Protein AF-A0A528G818-F1 (afdb_monomer)

Sequence (114 aa):
EKIDDRDAEAIAEAATRPTMRFVELKTAEQLDIQSLHRVRSRLVGARTTLTNQLRAILLERGTTIAQGRRKLEQAVEALLADPDFMAGRIRRLLAEMREEWLDLDRRIEALDRE

Nearest PDB structures (foldseek):
  1g73-assembly2_B  TM=3.624E-01  e=7.398E+00  Homo sapiens

Secondary structure (DSSP, 8-state):
--SHHHHHHHHHHHTT-TT----PPPPHHHHHHHHHHHHHHHHHHHHHHHHHHHHHHHHHTT----SSHHHHHHHHHHHHH-TTTS-THHHHHHHHHHHHHHHHHHHHHHHT--

pLDDT: mean 82.91, std 18.02, range [39.41, 98.38]

Solvent-accessible surface area (backbone atoms only — not comparable to full-atom values): 6760 Å² total; per-residue (Å²): 135,84,65,64,69,63,56,51,49,56,54,56,59,48,74,72,46,98,76,60,73,77,74,76,76,76,50,71,67,58,51,50,55,52,48,54,53,52,53,42,52,52,45,55,49,51,46,52,54,51,57,49,51,53,50,49,60,35,41,80,68,76,45,83,72,65,88,56,70,68,55,44,50,55,48,53,54,53,48,72,69,33,72,81,81,40,65,70,72,58,41,53,51,52,49,53,54,47,52,52,44,53,50,44,52,54,54,44,55,54,63,73,70,110

Mean predicted aligned error: 11.07 Å

Structure (mmCIF, N/CA/C/O backbone):
data_AF-A0A528G818-F1
#
_entry.id   AF-A0A528G818-F1
#
loop_
_atom_site.group_PDB
_atom_site.id
_atom_site.type_symbol
_atom_site.label_atom_id
_atom_site.label_alt_id
_atom_site.label_comp_id
_atom_site.label_asym_id
_atom_site.label_entity_id
_atom_site.label_seq_id
_atom_site.pdbx_PDB_ins_code
_atom_site.Cartn_x
_atom_site.Cartn_y
_atom_site.Cartn_z
_atom_site.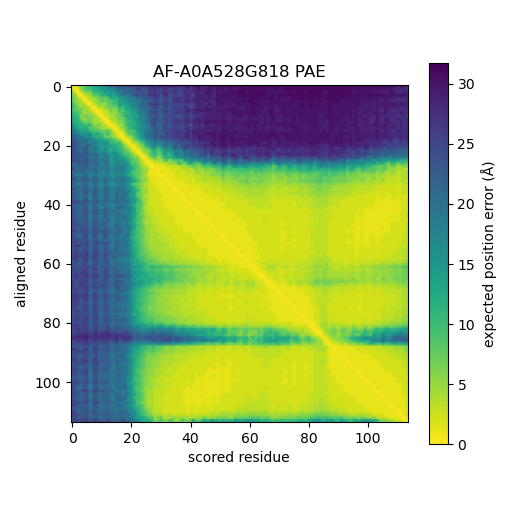occupancy
_atom_site.B_iso_or_equiv
_atom_site.auth_seq_id
_atom_site.auth_comp_id
_atom_site.auth_asym_id
_at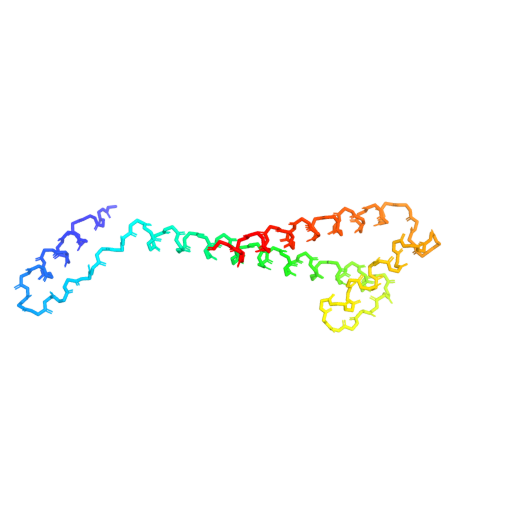om_site.auth_atom_id
_atom_site.pdbx_PDB_model_num
ATOM 1 N N . GLU A 1 1 ? 7.918 -11.765 41.353 1.00 39.41 1 GLU A N 1
ATOM 2 C CA . GLU A 1 1 ? 7.174 -11.471 42.590 1.00 39.41 1 GLU A CA 1
ATOM 3 C C . GLU A 1 1 ? 6.151 -10.382 42.320 1.00 39.41 1 GLU A C 1
ATOM 5 O O . GLU A 1 1 ? 6.508 -9.347 41.776 1.00 39.41 1 GLU A O 1
ATOM 10 N N . LYS A 1 2 ? 4.893 -10.731 42.611 1.00 42.94 2 LYS A N 1
ATOM 11 C CA . LYS A 1 2 ? 3.692 -9.923 42.866 1.00 42.94 2 LYS A CA 1
ATOM 12 C C . LYS A 1 2 ? 3.640 -8.470 42.363 1.00 42.94 2 LYS A C 1
ATOM 14 O O . LYS A 1 2 ? 4.194 -7.569 42.984 1.00 42.94 2 LYS A O 1
ATOM 19 N N . ILE A 1 3 ? 2.819 -8.257 41.331 1.00 43.28 3 ILE A N 1
ATOM 20 C CA . ILE A 1 3 ? 2.162 -6.966 41.040 1.00 43.28 3 ILE A CA 1
ATOM 21 C C . ILE A 1 3 ? 0.673 -7.005 41.467 1.00 43.28 3 ILE A C 1
ATOM 23 O O . ILE A 1 3 ? 0.044 -5.965 41.603 1.00 43.28 3 ILE A O 1
ATOM 27 N N . ASP A 1 4 ? 0.135 -8.179 41.817 1.00 49.53 4 ASP A N 1
ATOM 28 C CA . ASP A 1 4 ? -1.297 -8.343 42.119 1.00 49.53 4 ASP A CA 1
ATOM 29 C C . ASP A 1 4 ? -1.755 -7.600 43.386 1.00 49.53 4 ASP A C 1
ATOM 31 O O . ASP A 1 4 ? -2.832 -7.008 43.398 1.00 49.53 4 ASP A O 1
ATOM 35 N N . ASP A 1 5 ? -0.930 -7.572 44.440 1.00 52.19 5 ASP A N 1
ATOM 36 C CA . ASP A 1 5 ? -1.312 -6.918 45.702 1.00 52.19 5 ASP A CA 1
ATOM 37 C C . ASP A 1 5 ? -1.356 -5.387 45.557 1.00 52.19 5 ASP A C 1
ATOM 39 O O . ASP A 1 5 ? -2.199 -4.732 46.163 1.00 52.19 5 ASP A O 1
ATOM 43 N N . ARG A 1 6 ? -0.483 -4.814 44.716 1.00 49.12 6 ARG A N 1
ATOM 44 C CA . ARG A 1 6 ? -0.388 -3.358 44.520 1.00 49.12 6 ARG A CA 1
ATOM 45 C C . ARG A 1 6 ? -1.500 -2.818 43.623 1.00 49.12 6 ARG A C 1
ATOM 47 O O . ARG A 1 6 ? -1.999 -1.723 43.873 1.00 49.12 6 ARG A O 1
ATOM 54 N N . ASP A 1 7 ? -1.913 -3.596 42.624 1.00 51.03 7 ASP A N 1
ATOM 55 C CA . ASP A 1 7 ? -3.047 -3.244 41.766 1.00 51.03 7 ASP A CA 1
ATOM 56 C C . ASP A 1 7 ? -4.384 -3.396 42.512 1.00 51.03 7 ASP A C 1
ATOM 58 O O . ASP A 1 7 ? -5.277 -2.561 42.355 1.00 51.03 7 ASP A O 1
ATOM 62 N N . ALA A 1 8 ? -4.510 -4.398 43.392 1.00 55.44 8 ALA A N 1
ATOM 63 C CA . ALA A 1 8 ? -5.691 -4.566 44.239 1.00 55.44 8 ALA A CA 1
ATOM 64 C C . ALA A 1 8 ? -5.869 -3.406 45.238 1.00 55.44 8 ALA A C 1
ATOM 66 O O . ALA A 1 8 ? -6.990 -2.940 45.453 1.00 55.44 8 ALA A O 1
ATOM 67 N N . GLU A 1 9 ? -4.773 -2.902 45.810 1.00 52.84 9 GLU A N 1
ATOM 68 C CA . GLU A 1 9 ? -4.797 -1.796 46.774 1.00 52.84 9 GLU A CA 1
ATOM 69 C C . GLU A 1 9 ? -5.180 -0.461 46.107 1.00 52.84 9 GLU A C 1
ATOM 71 O O . GLU A 1 9 ? -5.997 0.290 46.642 1.00 52.84 9 GLU A O 1
ATOM 76 N N . ALA A 1 10 ? -4.708 -0.212 44.878 1.00 55.88 10 ALA A N 1
ATOM 77 C CA . ALA A 1 10 ? -5.094 0.963 44.091 1.00 55.88 10 ALA A CA 1
ATOM 78 C C . ALA A 1 10 ? -6.586 0.959 43.696 1.00 55.88 10 ALA A C 1
ATOM 80 O O . ALA A 1 10 ? -7.231 2.012 43.674 1.00 55.88 10 ALA A O 1
ATOM 81 N N . ILE A 1 11 ? -7.156 -0.219 43.415 1.00 52.44 11 ILE A N 1
ATOM 82 C CA . ILE A 1 11 ? -8.586 -0.387 43.110 1.00 52.44 11 ILE A CA 1
ATOM 83 C C . ILE A 1 11 ? -9.442 -0.199 44.375 1.00 52.44 11 ILE A C 1
ATOM 85 O O . ILE A 1 11 ? -10.479 0.468 44.323 1.00 52.44 11 ILE A O 1
ATOM 89 N N . ALA A 1 12 ? -9.001 -0.735 45.518 1.00 56.41 12 ALA A N 1
ATOM 90 C CA . ALA A 1 12 ? -9.712 -0.621 46.792 1.00 56.41 12 ALA A CA 1
ATOM 91 C C . ALA A 1 12 ? -9.708 0.814 47.353 1.00 56.41 12 ALA A C 1
ATOM 93 O O . ALA A 1 12 ? -10.733 1.282 47.855 1.00 56.41 12 ALA A O 1
ATOM 94 N N . GLU A 1 13 ? -8.597 1.549 47.228 1.00 52.00 13 GLU A N 1
ATOM 95 C CA . GLU A 1 13 ? -8.517 2.939 47.692 1.00 52.00 13 GLU A CA 1
ATOM 96 C C . GLU A 1 13 ? -9.387 3.872 46.838 1.00 52.00 13 GLU A C 1
ATOM 98 O O . GLU A 1 13 ? -10.045 4.778 47.357 1.00 52.00 13 GLU A O 1
ATOM 103 N N . ALA A 1 14 ? -9.459 3.629 45.529 1.00 53.84 14 ALA A N 1
ATOM 104 C CA . ALA A 1 14 ? -10.260 4.458 44.647 1.00 53.84 14 ALA A CA 1
ATOM 105 C C . ALA A 1 14 ? -11.769 4.341 44.957 1.00 53.84 14 ALA A C 1
ATOM 107 O O . ALA A 1 14 ? -12.454 5.365 45.002 1.00 53.84 14 ALA A O 1
ATOM 108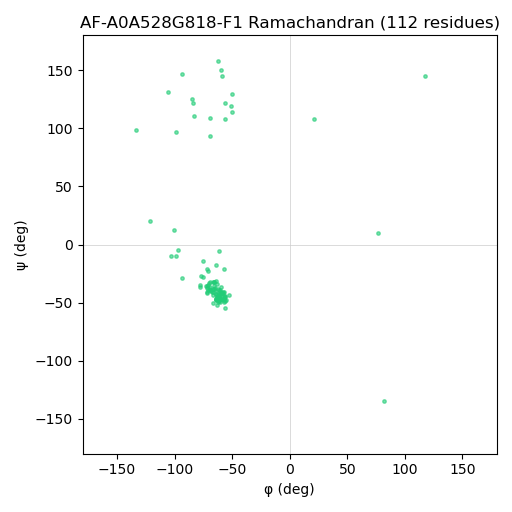 N N . ALA A 1 15 ? -12.262 3.139 45.292 1.00 53.25 15 ALA A N 1
ATOM 109 C CA . ALA A 1 15 ? -13.673 2.869 45.605 1.00 53.25 15 ALA A CA 1
ATOM 110 C C . ALA A 1 15 ? -14.212 3.595 46.858 1.00 53.25 15 ALA A C 1
ATOM 112 O O . ALA A 1 15 ? -15.424 3.715 47.026 1.00 53.25 15 ALA A O 1
ATOM 113 N N . THR A 1 16 ? -13.334 4.089 47.739 1.00 51.06 16 THR A N 1
ATOM 114 C CA . THR A 1 16 ? -13.724 4.758 48.997 1.00 51.06 16 THR A CA 1
ATOM 115 C C . THR A 1 16 ? -13.741 6.286 48.909 1.00 51.06 16 THR A C 1
ATOM 117 O O . THR A 1 16 ? -14.164 6.954 49.855 1.00 51.06 16 THR A O 1
ATOM 120 N N . ARG A 1 17 ? -13.329 6.877 47.776 1.00 54.00 17 ARG A N 1
ATOM 121 C CA . ARG A 1 17 ? -13.326 8.337 47.606 1.00 54.00 17 ARG A CA 1
ATOM 122 C C . ARG A 1 17 ? -14.705 8.838 47.137 1.00 54.00 17 ARG A C 1
ATOM 124 O O . ARG A 1 17 ? -15.156 8.423 46.071 1.00 54.00 17 ARG A O 1
ATOM 131 N N . PRO A 1 18 ? -15.347 9.803 47.836 1.00 52.53 18 PRO A N 1
ATOM 132 C CA . PRO A 1 18 ? -16.685 10.327 47.497 1.00 52.53 18 PRO A CA 1
ATOM 133 C C . PRO A 1 18 ? -16.805 11.003 46.119 1.00 52.53 18 PRO A C 1
ATOM 135 O O . PRO A 1 18 ? -17.888 11.413 45.714 1.00 52.53 18 PRO A O 1
ATOM 138 N N . THR A 1 19 ? -15.691 11.160 45.406 1.00 56.19 19 THR A N 1
ATOM 139 C CA . THR A 1 19 ? -15.583 11.797 44.090 1.00 56.19 19 THR A CA 1
ATOM 140 C C . THR A 1 19 ? -15.008 10.858 43.026 1.00 56.19 19 THR A C 1
ATOM 142 O O . THR A 1 19 ? -14.519 11.326 41.995 1.00 56.19 19 THR A O 1
ATOM 145 N N . MET A 1 20 ? -15.060 9.536 43.236 1.00 43.56 20 MET A N 1
ATOM 146 C CA . MET A 1 20 ? -14.698 8.574 42.199 1.00 43.56 20 MET A CA 1
ATOM 147 C C . MET A 1 20 ? -15.760 8.623 41.093 1.00 43.56 20 MET A C 1
ATOM 149 O O . MET A 1 20 ? -16.810 7.990 41.174 1.00 43.56 20 MET A O 1
ATOM 153 N N . ARG A 1 21 ? -15.515 9.432 40.055 1.00 46.56 21 ARG A N 1
ATOM 154 C CA . ARG A 1 21 ? -16.261 9.332 38.797 1.00 46.56 21 ARG A CA 1
ATOM 155 C C . ARG A 1 21 ? -16.099 7.896 38.314 1.00 46.56 21 ARG A C 1
ATOM 157 O O . ARG A 1 21 ? -15.006 7.523 37.895 1.00 46.56 21 ARG A O 1
ATOM 164 N N . PHE A 1 22 ? -17.167 7.108 38.409 1.00 46.81 22 PHE A N 1
ATOM 165 C CA . PHE A 1 22 ? -17.257 5.814 37.752 1.00 46.81 22 PHE A CA 1
ATOM 166 C C . PHE A 1 22 ? -16.867 6.023 36.288 1.00 46.81 22 PHE A C 1
ATOM 168 O O . PHE A 1 22 ? -17.534 6.757 35.559 1.00 46.81 22 PHE A O 1
ATOM 175 N N . VAL A 1 23 ? -15.741 5.443 35.876 1.00 52.53 23 VAL A N 1
ATOM 176 C CA . VAL A 1 23 ? -15.429 5.319 34.457 1.00 52.53 23 VAL A CA 1
ATOM 177 C C . VAL A 1 23 ? -16.443 4.313 33.943 1.00 52.53 23 VAL A C 1
ATOM 179 O O . VAL A 1 23 ? -16.391 3.148 34.335 1.00 52.53 23 VAL A O 1
ATOM 182 N N . GLU A 1 24 ? -17.412 4.773 33.151 1.00 57.69 24 GLU A N 1
ATOM 183 C CA . GLU A 1 24 ? -18.363 3.878 32.499 1.00 57.69 24 GLU A CA 1
ATOM 184 C C . GLU A 1 24 ? -17.568 2.786 31.778 1.00 57.69 24 GLU A C 1
ATOM 186 O O . GLU A 1 24 ? -16.711 3.066 30.930 1.00 57.69 24 GLU A O 1
ATOM 191 N N . LEU A 1 25 ? -17.791 1.534 32.186 1.00 64.69 25 LEU A N 1
ATOM 192 C CA . LEU A 1 25 ? -17.231 0.378 31.505 1.00 64.69 25 LEU A CA 1
ATOM 193 C C . LEU A 1 25 ? -17.687 0.468 30.053 1.00 64.69 25 LEU A C 1
ATOM 195 O O . LEU A 1 25 ? -18.888 0.542 29.790 1.00 64.69 25 LEU A O 1
ATOM 199 N N . LYS A 1 26 ? -16.725 0.507 29.125 1.00 66.06 26 LYS A N 1
ATOM 200 C CA . LYS A 1 26 ? -17.029 0.579 27.696 1.00 66.06 26 LYS A CA 1
ATOM 201 C C . LYS A 1 26 ? -18.038 -0.505 27.346 1.00 66.06 26 LYS A C 1
ATOM 203 O O . LYS A 1 26 ? -17.832 -1.670 27.692 1.00 66.06 26 LYS A O 1
ATOM 208 N N . THR A 1 27 ? -19.108 -0.120 26.663 1.00 81.00 27 THR A N 1
ATOM 209 C CA . THR A 1 27 ? -20.102 -1.079 26.180 1.00 81.00 27 THR A CA 1
ATOM 210 C C . THR A 1 27 ? -19.444 -2.049 25.193 1.00 81.00 27 THR A C 1
ATOM 212 O O . THR A 1 27 ? -18.404 -1.737 24.605 1.00 81.00 27 THR A O 1
ATOM 215 N N . ALA A 1 28 ? -20.036 -3.230 24.994 1.00 82.25 28 ALA A N 1
ATOM 216 C CA . ALA A 1 28 ? -19.546 -4.188 23.996 1.00 82.25 28 ALA A CA 1
ATOM 217 C C . ALA A 1 28 ? -19.400 -3.528 22.611 1.00 82.25 28 ALA A C 1
ATOM 219 O O . ALA A 1 28 ? -18.347 -3.615 21.991 1.00 82.25 28 ALA A O 1
ATOM 220 N N . GLU A 1 29 ? -20.389 -2.727 22.217 1.00 81.12 29 GLU A N 1
ATOM 221 C CA . GLU A 1 29 ? -20.382 -1.951 20.974 1.00 81.12 29 GLU A CA 1
ATOM 222 C C . GLU A 1 29 ? -19.202 -0.962 20.887 1.00 81.12 29 GLU A C 1
ATOM 224 O O . GLU A 1 29 ? -18.522 -0.871 19.865 1.00 81.12 29 GLU A O 1
ATOM 229 N N . GLN A 1 30 ? -18.871 -0.263 21.979 1.00 81.56 30 GLN A N 1
ATOM 230 C CA . GLN A 1 30 ? -17.702 0.626 22.021 1.00 81.56 30 GLN A CA 1
ATOM 231 C C . GLN A 1 30 ? -16.372 -0.140 21.917 1.00 81.56 30 GLN A C 1
ATOM 233 O O . GLN A 1 30 ? -15.392 0.383 21.373 1.00 81.56 30 GLN A O 1
ATOM 238 N N . LEU A 1 31 ? -16.304 -1.365 22.447 1.00 87.38 31 LEU A N 1
ATOM 239 C CA . LEU A 1 31 ? -15.137 -2.241 22.311 1.00 87.38 31 LEU A CA 1
ATOM 240 C C . LEU A 1 31 ? -15.002 -2.798 20.886 1.00 87.38 31 LEU A C 1
ATOM 242 O O . LEU A 1 31 ? -13.876 -2.906 20.384 1.00 87.38 31 LEU A O 1
ATOM 246 N N . ASP A 1 32 ? -16.121 -3.082 20.223 1.00 86.94 32 ASP A N 1
ATOM 247 C CA . ASP A 1 32 ? -16.169 -3.548 18.836 1.00 86.94 32 ASP A CA 1
ATOM 248 C C . ASP A 1 32 ? -15.682 -2.457 17.877 1.00 86.94 32 ASP A C 1
ATOM 250 O O . ASP A 1 32 ? -14.724 -2.678 17.130 1.00 86.94 32 ASP A O 1
ATOM 254 N N . ILE A 1 33 ? -16.214 -1.234 17.998 1.00 89.50 33 ILE A N 1
ATOM 255 C CA . ILE A 1 33 ? -15.762 -0.063 17.225 1.00 89.50 33 ILE A CA 1
ATOM 256 C C . ILE A 1 33 ? -14.258 0.173 17.422 1.00 89.50 33 ILE A C 1
ATOM 258 O O . ILE A 1 33 ? -13.502 0.376 16.465 1.00 89.50 33 ILE A O 1
ATOM 262 N N . GLN A 1 34 ? -13.770 0.092 18.665 1.00 91.19 34 GLN A N 1
ATOM 263 C CA . GLN A 1 34 ? -12.340 0.242 18.938 1.00 91.19 34 GLN A CA 1
ATOM 264 C C . GLN A 1 34 ? -11.505 -0.852 18.252 1.00 91.19 34 GLN A C 1
ATOM 266 O O . GLN A 1 34 ? -10.398 -0.588 17.770 1.00 91.19 34 GLN A O 1
ATOM 271 N N . SER A 1 35 ? -12.010 -2.083 18.210 1.00 92.38 35 SER A N 1
ATOM 272 C CA . SER A 1 35 ? -11.341 -3.204 17.552 1.00 92.38 35 SER A CA 1
ATOM 273 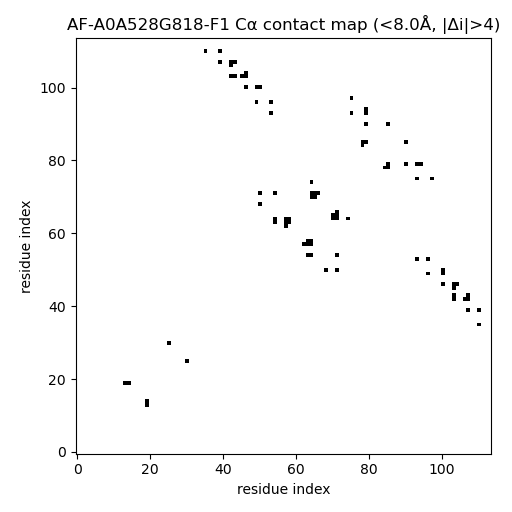C C . SER A 1 35 ? -11.274 -3.010 16.039 1.00 92.38 35 SER A C 1
ATOM 275 O O . SER A 1 35 ? -10.189 -3.167 15.470 1.00 92.38 35 SER A O 1
ATOM 277 N N . LEU A 1 36 ? -12.363 -2.561 15.408 1.00 93.88 36 LEU A N 1
ATOM 278 C CA . LEU A 1 36 ? -12.393 -2.206 13.986 1.00 93.88 36 LEU A CA 1
ATOM 279 C C . LEU A 1 36 ? -11.358 -1.120 13.660 1.00 93.88 36 LEU A C 1
ATOM 281 O O . LEU A 1 36 ? -10.525 -1.301 12.765 1.00 93.88 36 LEU A O 1
ATOM 285 N N . HIS A 1 37 ? -11.301 -0.044 14.452 1.00 94.38 37 HIS A N 1
ATOM 286 C CA . HIS A 1 37 ? -10.310 1.021 14.269 1.00 94.38 37 HIS A CA 1
ATOM 287 C C . HIS A 1 37 ? -8.862 0.533 14.397 1.00 94.38 37 HIS A C 1
ATOM 289 O O . HIS A 1 37 ? -7.995 0.959 13.623 1.00 94.38 37 HIS A O 1
ATOM 295 N N . ARG A 1 38 ? -8.575 -0.373 15.343 1.00 96.38 38 ARG A N 1
ATOM 296 C CA . ARG A 1 38 ? -7.236 -0.970 15.494 1.00 96.38 38 ARG A CA 1
ATOM 297 C C . ARG A 1 38 ? -6.853 -1.796 14.271 1.00 96.38 38 ARG A C 1
ATOM 299 O O . ARG A 1 38 ? -5.747 -1.633 13.751 1.00 96.38 38 ARG A O 1
ATOM 306 N N . VAL A 1 39 ? -7.756 -2.652 13.793 1.00 97.06 39 VAL A N 1
ATOM 307 C CA . VAL A 1 39 ? -7.512 -3.477 12.601 1.00 97.06 39 VAL A CA 1
ATOM 308 C C . VAL A 1 39 ? -7.278 -2.587 11.386 1.00 97.06 39 VAL A C 1
ATOM 310 O O . VAL A 1 39 ? -6.274 -2.760 10.695 1.00 97.06 39 VAL A O 1
ATOM 313 N N . ARG A 1 40 ? -8.131 -1.585 11.171 1.00 97.50 40 ARG A N 1
ATOM 314 C CA . ARG A 1 40 ? -7.978 -0.617 10.084 1.00 97.50 40 ARG A CA 1
ATOM 315 C C . ARG A 1 40 ? -6.626 0.092 10.136 1.00 97.50 40 ARG A C 1
ATOM 317 O O . ARG A 1 40 ? -5.916 0.140 9.134 1.00 97.50 40 ARG A O 1
ATOM 324 N N . SER A 1 41 ? -6.243 0.606 11.305 1.00 97.88 41 SER A N 1
ATOM 325 C CA . SER A 1 41 ? -4.967 1.307 11.499 1.00 97.88 41 SER A CA 1
ATOM 326 C C . SER A 1 41 ? -3.775 0.419 11.141 1.00 97.88 41 SER A C 1
ATOM 328 O O . SER A 1 41 ? -2.854 0.859 10.451 1.00 97.88 41 SER A O 1
ATOM 330 N N . ARG A 1 42 ? -3.824 -0.863 11.524 1.00 98.38 42 ARG A N 1
ATOM 331 C CA . ARG A 1 42 ? -2.808 -1.854 11.151 1.00 98.38 42 ARG A CA 1
ATOM 332 C C . ARG A 1 42 ? -2.729 -2.063 9.636 1.00 98.38 42 ARG A C 1
ATOM 334 O O . ARG A 1 42 ? -1.626 -2.122 9.100 1.00 98.38 42 ARG A O 1
ATOM 341 N N . LEU A 1 43 ? -3.864 -2.155 8.939 1.00 98.31 43 LEU A N 1
ATOM 342 C CA . LEU A 1 43 ? -3.892 -2.319 7.479 1.00 98.31 43 LEU A CA 1
ATOM 343 C C . LEU A 1 43 ? -3.363 -1.079 6.746 1.00 98.31 43 LEU A C 1
ATOM 345 O O . LEU A 1 43 ? -2.586 -1.207 5.801 1.00 98.31 43 LEU A O 1
ATOM 349 N N . VAL A 1 44 ? -3.714 0.124 7.210 1.00 98.12 44 VAL A N 1
ATOM 350 C CA . VAL A 1 44 ? -3.162 1.383 6.680 1.00 98.12 44 VAL A CA 1
ATOM 351 C C . VAL A 1 44 ? -1.641 1.431 6.864 1.00 98.12 44 VAL A C 1
ATOM 353 O O . VAL A 1 44 ? -0.923 1.837 5.945 1.00 98.12 44 VAL A O 1
ATOM 356 N N . GLY A 1 45 ? -1.144 0.979 8.019 1.00 98.31 45 GLY A N 1
ATOM 357 C CA . GLY A 1 45 ? 0.287 0.826 8.279 1.00 98.31 45 GLY A CA 1
ATOM 358 C C . GLY A 1 45 ? 0.950 -0.149 7.304 1.00 98.31 45 GLY A C 1
ATOM 359 O O . GLY A 1 45 ? 1.930 0.216 6.658 1.00 98.31 45 GLY A O 1
ATOM 360 N N . ALA A 1 46 ? 0.371 -1.339 7.116 1.00 98.38 46 ALA A N 1
ATOM 361 C CA . ALA A 1 46 ? 0.870 -2.338 6.168 1.00 98.38 46 ALA A CA 1
ATOM 362 C C . ALA A 1 46 ? 0.954 -1.786 4.733 1.00 98.38 46 ALA A C 1
ATOM 364 O O . ALA A 1 46 ? 2.003 -1.875 4.100 1.00 98.38 46 ALA A O 1
ATOM 365 N N . ARG A 1 47 ? -0.099 -1.105 4.256 1.00 97.94 47 ARG A N 1
ATOM 366 C CA . ARG A 1 47 ? -0.104 -0.448 2.937 1.00 97.94 47 ARG A CA 1
ATOM 367 C C . ARG A 1 47 ? 0.995 0.607 2.821 1.00 97.94 47 ARG A C 1
ATOM 369 O O . ARG A 1 47 ? 1.645 0.727 1.785 1.00 97.94 47 ARG A O 1
ATOM 376 N N . THR A 1 48 ? 1.211 1.386 3.877 1.00 97.50 48 THR A N 1
ATOM 377 C CA . THR A 1 48 ? 2.260 2.414 3.895 1.00 97.50 48 THR A CA 1
ATOM 378 C C . THR A 1 48 ? 3.642 1.777 3.756 1.00 97.50 48 THR A C 1
ATOM 380 O O . THR A 1 48 ? 4.411 2.188 2.888 1.00 97.50 48 THR A O 1
ATOM 383 N N . THR A 1 49 ? 3.927 0.726 4.527 1.00 98.12 49 THR A N 1
ATOM 384 C CA . THR A 1 49 ? 5.171 -0.050 4.415 1.00 98.12 49 THR A CA 1
ATOM 385 C C . THR A 1 49 ? 5.358 -0.616 3.010 1.00 98.12 49 THR A C 1
ATOM 387 O O . THR A 1 49 ? 6.401 -0.387 2.400 1.00 98.12 49 THR A O 1
ATOM 390 N N . LEU A 1 50 ? 4.330 -1.263 2.455 1.00 97.88 50 LEU A N 1
ATOM 391 C CA . LEU A 1 50 ? 4.367 -1.858 1.119 1.00 97.88 50 LEU A CA 1
ATOM 392 C C . LEU A 1 50 ? 4.652 -0.815 0.026 1.00 97.88 50 LEU A C 1
ATOM 394 O O . LEU A 1 50 ? 5.533 -1.002 -0.811 1.00 97.88 50 LEU A O 1
ATOM 398 N N . THR A 1 51 ? 3.963 0.331 0.057 1.00 96.69 51 THR A N 1
ATOM 399 C CA . THR A 1 51 ? 4.196 1.414 -0.919 1.00 96.69 51 THR A CA 1
ATOM 400 C C . THR A 1 51 ? 5.585 2.042 -0.794 1.00 96.69 51 THR A C 1
ATOM 402 O O . THR A 1 51 ? 6.165 2.452 -1.800 1.00 96.69 51 THR A O 1
ATOM 405 N N . ASN A 1 52 ? 6.154 2.104 0.411 1.00 96.19 52 ASN A N 1
ATOM 406 C CA . ASN A 1 52 ? 7.528 2.563 0.609 1.00 96.19 52 ASN A CA 1
ATOM 407 C C . ASN A 1 52 ? 8.547 1.541 0.094 1.00 96.19 52 ASN A C 1
ATOM 409 O O . ASN A 1 52 ? 9.519 1.932 -0.550 1.00 96.19 52 ASN A O 1
ATOM 413 N N . GLN A 1 53 ? 8.297 0.248 0.298 1.00 96.12 53 GLN A N 1
ATOM 414 C CA . GLN A 1 53 ? 9.134 -0.820 -0.243 1.00 96.12 53 GLN A CA 1
ATOM 415 C C . GLN A 1 53 ? 9.113 -0.835 -1.778 1.00 96.12 53 GLN A C 1
ATOM 417 O O . GLN A 1 53 ? 10.170 -0.908 -2.399 1.00 96.12 53 GLN A O 1
ATOM 422 N N . LEU A 1 54 ? 7.937 -0.659 -2.394 1.00 95.56 54 LEU A N 1
ATOM 423 C CA . LEU A 1 54 ? 7.807 -0.472 -3.844 1.00 95.56 54 LEU A CA 1
ATOM 424 C C . LEU A 1 54 ? 8.664 0.697 -4.338 1.00 95.56 54 LEU A C 1
ATOM 426 O O . LEU A 1 54 ? 9.413 0.550 -5.300 1.00 95.56 54 LEU A O 1
ATOM 430 N N . ARG A 1 55 ? 8.601 1.854 -3.665 1.00 95.69 55 ARG A N 1
ATOM 431 C CA . ARG A 1 55 ? 9.440 3.008 -4.028 1.00 95.69 55 ARG A CA 1
ATOM 432 C C . ARG A 1 55 ? 10.930 2.704 -3.922 1.00 95.69 55 ARG A C 1
ATOM 434 O O . ARG A 1 55 ? 11.666 3.112 -4.812 1.00 95.69 55 ARG A O 1
ATOM 441 N N . ALA A 1 56 ? 11.366 2.011 -2.871 1.00 95.25 56 ALA A N 1
ATOM 442 C CA . ALA A 1 56 ? 12.770 1.649 -2.692 1.00 95.25 56 ALA A CA 1
ATOM 443 C C . ALA A 1 56 ? 13.266 0.750 -3.836 1.00 95.25 56 ALA A C 1
ATOM 445 O O . ALA A 1 56 ? 14.258 1.080 -4.478 1.00 95.25 56 ALA A O 1
ATOM 446 N N . ILE A 1 57 ? 12.512 -0.303 -4.174 1.00 92.81 57 ILE A N 1
ATOM 447 C CA . ILE A 1 57 ? 12.846 -1.224 -5.275 1.00 92.81 57 ILE A CA 1
ATOM 448 C C . ILE A 1 57 ? 12.935 -0.487 -6.619 1.00 92.81 57 ILE A C 1
ATOM 450 O O . ILE A 1 57 ? 13.823 -0.757 -7.428 1.00 92.81 57 ILE A O 1
ATOM 454 N N . LEU A 1 58 ? 12.011 0.442 -6.880 1.00 91.94 58 LEU A N 1
ATOM 455 C CA . LEU A 1 58 ? 12.024 1.241 -8.107 1.00 91.94 58 LEU A CA 1
ATOM 456 C C . LEU A 1 58 ? 13.209 2.215 -8.141 1.00 91.94 58 LEU A C 1
ATOM 458 O O . LEU A 1 58 ? 13.862 2.349 -9.177 1.00 91.94 58 LEU A O 1
ATOM 462 N N . LEU A 1 59 ? 13.537 2.839 -7.008 1.00 93.50 59 LEU A N 1
ATOM 463 C CA . LEU A 1 59 ? 14.675 3.747 -6.887 1.00 93.50 59 LEU A CA 1
ATOM 464 C C . LEU A 1 59 ? 16.012 3.027 -7.109 1.00 93.50 59 LEU A C 1
ATOM 466 O O . LEU A 1 59 ? 16.855 3.536 -7.844 1.00 93.50 59 LEU A O 1
ATOM 470 N N . GLU A 1 60 ? 16.184 1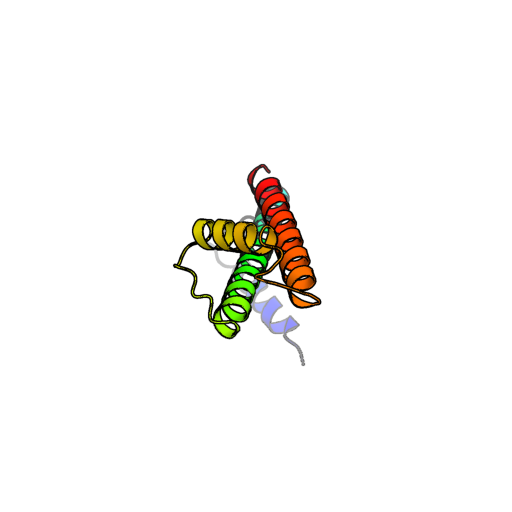.826 -6.551 1.00 92.25 60 GLU A N 1
ATOM 471 C CA . GLU A 1 60 ? 17.360 0.965 -6.775 1.00 92.25 60 GLU A CA 1
ATOM 472 C C . GLU A 1 60 ? 17.584 0.637 -8.261 1.00 92.25 60 GLU A C 1
ATOM 474 O O . GLU A 1 60 ? 18.691 0.307 -8.680 1.00 92.25 60 GLU A O 1
ATOM 479 N N . ARG A 1 61 ? 16.532 0.763 -9.076 1.00 87.88 61 ARG A N 1
ATOM 480 C CA . ARG A 1 61 ? 16.534 0.533 -10.527 1.00 87.88 61 ARG A CA 1
ATOM 481 C C . ARG A 1 61 ? 16.603 1.823 -11.340 1.00 87.88 61 ARG A C 1
ATOM 483 O O . ARG A 1 61 ? 16.349 1.803 -12.539 1.00 87.88 61 ARG A O 1
ATOM 490 N N . GLY A 1 62 ? 16.906 2.949 -10.698 1.00 90.38 62 GLY A N 1
ATOM 491 C CA . GLY A 1 62 ? 16.999 4.260 -11.341 1.00 90.38 62 GLY A CA 1
ATOM 492 C C . GLY A 1 62 ? 15.647 4.904 -11.657 1.00 90.38 62 GLY A C 1
ATOM 493 O O . GLY A 1 62 ? 15.601 5.916 -12.351 1.00 90.38 62 GLY A O 1
ATOM 494 N N . THR A 1 63 ? 14.542 4.350 -11.152 1.00 89.81 63 THR A N 1
ATOM 495 C CA . THR A 1 63 ? 13.196 4.884 -11.383 1.00 89.81 63 THR A CA 1
ATOM 496 C C . THR A 1 63 ? 12.745 5.727 -10.195 1.00 89.81 63 THR A C 1
ATOM 498 O O . THR A 1 63 ? 12.224 5.221 -9.200 1.00 89.81 63 THR A O 1
ATOM 501 N N . THR A 1 64 ? 12.918 7.043 -10.299 1.00 91.94 64 THR A N 1
ATOM 502 C CA . THR A 1 64 ? 12.464 7.980 -9.266 1.00 91.94 64 THR A CA 1
ATOM 503 C C . THR A 1 64 ? 10.994 8.328 -9.464 1.00 91.94 64 THR A C 1
ATOM 505 O O . THR A 1 64 ? 10.606 8.884 -10.490 1.00 91.94 64 THR A O 1
ATOM 508 N N . ILE A 1 65 ? 10.172 8.054 -8.451 1.00 92.50 65 ILE A N 1
ATOM 509 C CA . ILE A 1 65 ? 8.741 8.358 -8.475 1.00 92.50 65 ILE A CA 1
ATOM 510 C C . ILE A 1 65 ? 8.436 9.553 -7.578 1.00 92.50 65 ILE A C 1
ATOM 512 O O . ILE A 1 65 ? 8.829 9.596 -6.411 1.00 92.50 65 ILE A O 1
ATOM 516 N N . ALA A 1 66 ? 7.684 10.516 -8.108 1.00 90.25 66 ALA A N 1
ATOM 517 C CA . ALA A 1 66 ? 7.225 11.660 -7.335 1.00 90.25 66 ALA A CA 1
ATOM 518 C C . ALA A 1 66 ? 6.361 11.233 -6.134 1.00 90.25 66 ALA A C 1
ATOM 520 O O . ALA A 1 66 ? 5.634 10.236 -6.171 1.00 90.25 66 ALA A O 1
ATOM 521 N N . GLN A 1 67 ? 6.406 12.029 -5.065 1.00 88.56 67 GLN A N 1
ATOM 522 C CA . GLN A 1 67 ? 5.630 11.757 -3.858 1.00 88.56 67 GLN A CA 1
ATOM 523 C C . GLN A 1 67 ? 4.121 11.695 -4.142 1.00 88.56 67 GLN A C 1
ATOM 525 O O . GLN A 1 67 ? 3.584 12.435 -4.973 1.00 88.56 67 GLN A O 1
ATOM 530 N N . GLY A 1 68 ? 3.442 10.811 -3.408 1.00 92.00 68 GLY A N 1
ATOM 531 C CA . GLY A 1 68 ? 1.998 10.605 -3.484 1.00 92.00 68 GLY A CA 1
ATOM 532 C C . GLY A 1 68 ? 1.606 9.199 -3.940 1.00 92.00 68 GLY A C 1
ATOM 533 O O . GLY A 1 68 ? 2.280 8.568 -4.756 1.00 92.00 68 GLY A O 1
ATOM 534 N N . ARG A 1 69 ? 0.494 8.700 -3.388 1.00 90.94 69 ARG A N 1
ATOM 535 C CA . ARG A 1 69 ? -0.028 7.351 -3.658 1.00 90.94 69 ARG A CA 1
ATOM 536 C C . ARG A 1 69 ? -0.408 7.165 -5.129 1.00 90.94 69 ARG A C 1
ATOM 538 O O . ARG A 1 69 ? 0.054 6.224 -5.758 1.00 90.94 69 ARG A O 1
ATOM 545 N N . ARG A 1 70 ? -1.182 8.101 -5.686 1.00 94.00 70 ARG A N 1
ATOM 546 C CA . ARG A 1 70 ? -1.682 8.037 -7.070 1.00 94.00 70 ARG A CA 1
ATOM 547 C C . ARG A 1 70 ? -0.560 8.022 -8.112 1.00 94.00 70 ARG A C 1
ATOM 549 O O . ARG A 1 70 ? -0.646 7.296 -9.090 1.00 94.00 70 ARG A O 1
ATOM 556 N N . LYS A 1 71 ? 0.503 8.801 -7.890 1.00 95.31 71 LYS A N 1
ATOM 557 C CA . LYS A 1 71 ? 1.658 8.835 -8.799 1.00 95.31 71 LYS A CA 1
ATOM 558 C C . LYS A 1 71 ? 2.421 7.511 -8.787 1.00 95.31 71 LYS A C 1
ATOM 560 O O . LYS A 1 71 ? 2.814 7.033 -9.842 1.00 95.31 71 LYS A O 1
ATOM 565 N N . LEU A 1 72 ? 2.586 6.909 -7.604 1.00 95.56 72 LEU A N 1
ATOM 566 C CA . LEU A 1 72 ? 3.177 5.576 -7.475 1.00 95.56 72 LEU A CA 1
ATOM 567 C C . LEU A 1 72 ? 2.333 4.512 -8.165 1.00 95.56 72 LEU A C 1
ATOM 569 O O . LEU A 1 72 ? 2.879 3.701 -8.894 1.00 95.56 72 LEU A O 1
ATOM 573 N N . GLU A 1 73 ? 1.021 4.549 -7.964 1.00 95.12 73 GLU A N 1
ATOM 574 C CA . GLU A 1 73 ? 0.091 3.646 -8.634 1.00 95.12 73 GLU A CA 1
ATOM 575 C C . GLU A 1 73 ? 0.227 3.739 -10.158 1.00 95.12 73 GLU A C 1
ATOM 577 O O . GLU A 1 73 ? 0.529 2.743 -10.801 1.00 95.12 73 GLU A O 1
ATOM 582 N N . GLN A 1 74 ? 0.106 4.940 -10.730 1.00 94.81 74 GLN A N 1
ATOM 583 C CA . GLN A 1 74 ? 0.239 5.151 -12.176 1.00 94.81 74 GLN A CA 1
ATOM 584 C C . GLN A 1 74 ? 1.586 4.672 -12.722 1.00 94.81 74 GLN A C 1
ATOM 586 O O . GLN A 1 74 ? 1.632 4.070 -13.790 1.00 94.81 74 GLN A O 1
ATOM 591 N N . ALA A 1 75 ? 2.672 4.928 -11.989 1.00 93.44 75 ALA A N 1
ATOM 592 C CA . ALA A 1 75 ? 3.987 4.449 -12.374 1.00 93.44 75 ALA A CA 1
ATOM 593 C C . ALA A 1 75 ? 4.036 2.920 -12.380 1.00 93.44 75 ALA A C 1
ATOM 595 O O . ALA A 1 75 ? 4.394 2.341 -13.394 1.00 93.44 75 ALA A O 1
ATOM 596 N N . VAL A 1 76 ? 3.629 2.260 -11.292 1.00 93.88 76 VAL A N 1
ATOM 597 C CA . VAL A 1 76 ? 3.636 0.792 -11.194 1.00 93.88 76 VAL A CA 1
ATOM 598 C C . VAL A 1 76 ? 2.824 0.157 -12.326 1.00 93.88 76 VAL A C 1
ATOM 600 O O . VAL A 1 76 ? 3.325 -0.757 -12.973 1.00 93.88 76 VAL A O 1
ATOM 603 N N . GLU A 1 77 ? 1.627 0.671 -12.620 1.00 93.44 77 GLU A N 1
ATOM 604 C CA . GLU A 1 77 ? 0.799 0.178 -13.731 1.00 93.44 77 GLU A CA 1
ATOM 605 C C . GLU A 1 77 ? 1.503 0.344 -15.089 1.00 93.44 77 GLU A C 1
ATOM 607 O O . GLU A 1 77 ? 1.549 -0.595 -15.882 1.00 93.44 77 GLU A O 1
ATOM 612 N N . ALA A 1 78 ? 2.115 1.505 -15.347 1.00 92.19 78 ALA A N 1
ATOM 613 C CA . ALA A 1 78 ? 2.860 1.742 -16.584 1.00 92.19 78 ALA A CA 1
ATOM 614 C C . ALA A 1 78 ? 4.056 0.785 -16.732 1.00 92.19 78 ALA A C 1
ATOM 616 O O . ALA A 1 78 ? 4.274 0.232 -17.806 1.00 92.19 78 ALA A O 1
ATOM 617 N N . LEU A 1 79 ? 4.794 0.535 -15.645 1.00 90.56 79 LEU A N 1
ATOM 618 C CA . LEU A 1 79 ? 5.937 -0.382 -15.647 1.00 90.56 79 LEU A CA 1
ATOM 619 C C . LEU A 1 79 ? 5.524 -1.850 -15.809 1.00 90.56 79 LEU A C 1
ATOM 621 O O . LEU A 1 79 ? 6.279 -2.637 -16.370 1.00 90.56 79 LEU A O 1
ATOM 625 N N . LEU A 1 80 ? 4.353 -2.239 -15.299 1.00 90.69 80 LEU A N 1
ATOM 626 C CA . LEU A 1 80 ? 3.809 -3.589 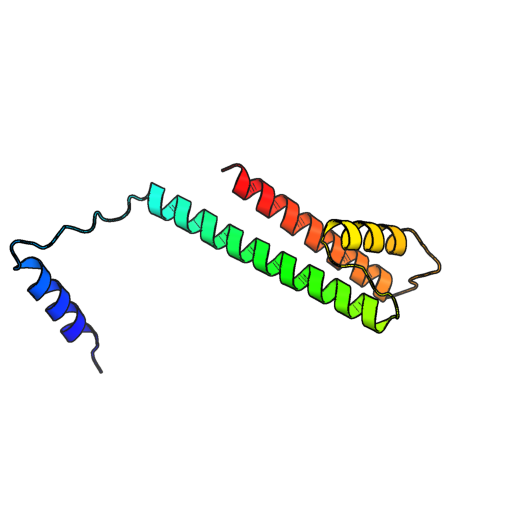-15.475 1.00 90.69 80 LEU A CA 1
ATOM 627 C C . LEU A 1 80 ? 3.243 -3.813 -16.883 1.00 90.69 80 LEU A C 1
ATOM 629 O O . LEU A 1 80 ? 3.232 -4.956 -17.357 1.00 90.69 80 LEU A O 1
ATOM 633 N N . ALA A 1 81 ? 2.785 -2.742 -17.537 1.00 90.00 81 ALA A N 1
ATOM 634 C CA . A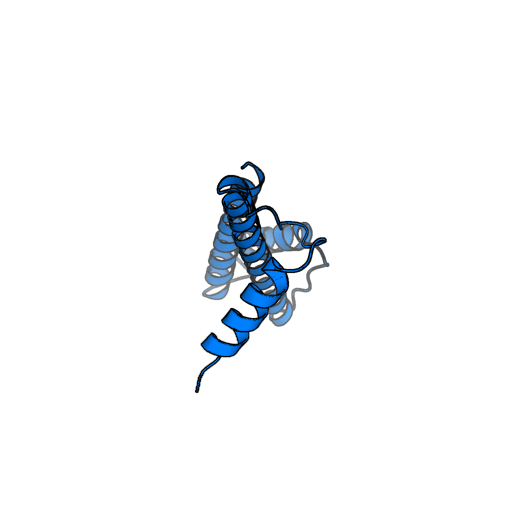LA A 1 81 ? 2.315 -2.749 -18.917 1.00 90.00 81 ALA A CA 1
ATOM 635 C C . ALA A 1 81 ? 3.463 -2.786 -19.939 1.00 90.00 81 ALA A C 1
ATOM 637 O O . ALA A 1 81 ? 3.267 -3.316 -21.030 1.00 90.00 81 ALA A O 1
ATOM 638 N N . ASP A 1 82 ? 4.645 -2.273 -19.589 1.00 86.56 82 ASP A N 1
ATOM 639 C CA . ASP A 1 82 ? 5.833 -2.285 -20.443 1.00 86.56 82 ASP A CA 1
ATOM 640 C C . ASP A 1 82 ? 6.586 -3.635 -20.344 1.0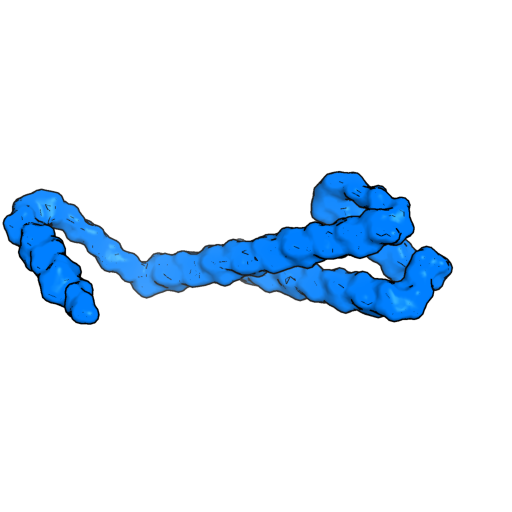0 86.56 82 ASP A C 1
ATOM 642 O O . ASP A 1 82 ? 7.165 -3.960 -19.299 1.00 86.56 82 ASP A O 1
ATOM 646 N N . PRO A 1 83 ? 6.586 -4.465 -21.405 1.00 76.06 83 PRO A N 1
ATOM 647 C CA . PRO A 1 83 ? 7.274 -5.750 -21.395 1.00 76.06 83 PRO A CA 1
ATOM 648 C C . PRO A 1 83 ? 8.802 -5.648 -21.437 1.00 76.06 83 PRO A C 1
ATOM 650 O O . PRO A 1 83 ? 9.459 -6.596 -21.000 1.00 76.06 83 PRO A O 1
ATOM 653 N N . ASP A 1 84 ? 9.350 -4.524 -21.897 1.00 77.69 84 ASP A N 1
ATOM 654 C CA . ASP A 1 84 ? 10.784 -4.322 -22.095 1.00 77.69 84 ASP A CA 1
ATOM 655 C C . ASP A 1 84 ? 11.442 -3.677 -20.866 1.00 77.69 84 ASP A C 1
ATOM 657 O O . ASP A 1 84 ? 12.609 -3.943 -20.568 1.00 77.69 84 ASP A O 1
ATOM 661 N N . PHE A 1 85 ? 10.690 -2.878 -20.097 1.00 70.12 85 PHE A N 1
ATOM 662 C CA . PHE A 1 85 ? 11.209 -2.177 -18.916 1.00 70.12 85 PHE A CA 1
ATOM 663 C C . PHE A 1 85 ? 11.512 -3.104 -17.728 1.00 70.12 85 PHE A C 1
ATOM 665 O O . PHE A 1 85 ? 12.468 -2.885 -16.981 1.00 70.12 85 PHE A O 1
ATOM 672 N N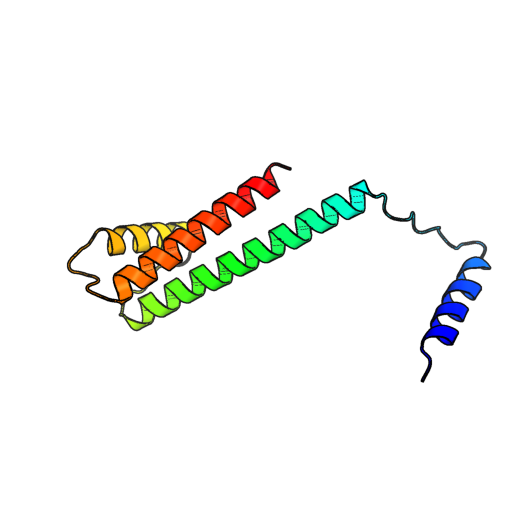 . MET A 1 86 ? 10.715 -4.160 -17.535 1.00 69.12 86 MET A N 1
ATOM 673 C CA . MET A 1 86 ? 10.909 -5.132 -16.453 1.00 69.12 86 MET A CA 1
ATOM 674 C C . MET A 1 86 ? 10.787 -6.559 -16.981 1.00 69.12 86 MET A C 1
ATOM 676 O O . MET A 1 86 ? 9.697 -7.121 -17.068 1.00 69.12 86 MET A O 1
ATOM 680 N N . ALA A 1 87 ? 11.919 -7.203 -17.252 1.00 72.88 87 ALA A N 1
ATOM 681 C CA . ALA A 1 87 ? 11.944 -8.624 -17.581 1.00 72.88 87 ALA A CA 1
ATOM 682 C C . ALA A 1 87 ? 12.203 -9.505 -16.340 1.00 72.88 87 ALA A C 1
ATOM 684 O O . ALA A 1 87 ? 12.946 -9.160 -15.416 1.00 72.88 87 ALA A O 1
ATOM 685 N N . GLY A 1 88 ? 11.602 -10.696 -16.331 1.00 85.00 88 GLY A N 1
ATOM 686 C CA . GLY A 1 88 ? 11.976 -11.781 -15.422 1.00 85.00 88 GLY A CA 1
ATOM 687 C C . GLY A 1 88 ? 11.382 -11.704 -14.011 1.00 85.00 88 GLY A C 1
ATOM 688 O O . GLY A 1 88 ? 10.177 -11.561 -13.818 1.00 85.00 88 GLY A O 1
ATOM 689 N N . ARG A 1 89 ? 12.218 -11.932 -12.989 1.00 89.19 89 ARG A N 1
ATOM 690 C CA . ARG A 1 89 ? 11.773 -12.128 -11.593 1.00 89.19 89 ARG A CA 1
ATOM 691 C C . ARG A 1 89 ? 11.144 -10.875 -10.980 1.00 89.19 89 ARG A C 1
ATOM 693 O O . ARG A 1 89 ? 10.236 -10.985 -10.170 1.00 89.19 89 ARG A O 1
ATOM 700 N N . ILE A 1 90 ? 11.606 -9.698 -11.382 1.00 87.81 90 ILE A N 1
ATOM 701 C CA . ILE A 1 90 ? 11.208 -8.441 -10.742 1.00 87.81 90 ILE A CA 1
ATOM 702 C C . ILE A 1 90 ? 9.827 -7.999 -11.186 1.00 87.81 90 ILE A C 1
ATOM 704 O O . ILE A 1 90 ? 9.060 -7.515 -10.366 1.00 87.81 90 ILE A O 1
ATOM 708 N N . ARG A 1 91 ? 9.483 -8.215 -12.458 1.00 89.94 91 ARG A N 1
ATOM 709 C CA . ARG A 1 91 ? 8.124 -7.962 -12.933 1.00 89.94 91 ARG A CA 1
ATOM 710 C C . ARG A 1 91 ? 7.100 -8.760 -12.132 1.00 89.94 91 ARG A C 1
ATOM 712 O O . ARG A 1 91 ? 6.092 -8.202 -11.726 1.00 89.94 91 ARG A O 1
ATOM 719 N N . ARG A 1 92 ? 7.392 -10.039 -11.870 1.00 91.88 92 ARG A N 1
ATOM 720 C CA . ARG A 1 92 ? 6.545 -10.898 -11.029 1.00 91.88 92 ARG A CA 1
ATOM 721 C C . ARG A 1 92 ? 6.431 -10.362 -9.606 1.00 91.88 92 ARG A C 1
ATOM 723 O O . ARG A 1 92 ? 5.321 -10.186 -9.134 1.00 91.88 92 ARG A O 1
ATOM 730 N N . LEU A 1 93 ? 7.555 -9.996 -8.986 1.00 92.69 93 LEU A N 1
ATOM 731 C CA . LEU A 1 93 ? 7.555 -9.388 -7.653 1.00 92.69 93 LEU A CA 1
ATOM 732 C C . LEU A 1 93 ? 6.712 -8.102 -7.599 1.00 92.69 93 LEU A C 1
ATOM 734 O O . LEU A 1 93 ? 5.915 -7.928 -6.687 1.00 92.69 93 LEU A O 1
ATOM 738 N N . LEU A 1 94 ? 6.862 -7.201 -8.574 1.00 93.25 94 LEU A N 1
ATOM 739 C CA . LEU A 1 94 ? 6.078 -5.963 -8.625 1.00 93.25 94 LEU A CA 1
ATOM 740 C C . LEU A 1 94 ? 4.586 -6.232 -8.839 1.00 93.25 94 LEU A C 1
ATOM 742 O O . LEU A 1 94 ? 3.768 -5.529 -8.252 1.00 93.25 94 LEU A O 1
ATOM 746 N N . ALA A 1 95 ? 4.235 -7.236 -9.647 1.00 94.25 95 ALA A N 1
ATOM 747 C CA . ALA A 1 95 ? 2.850 -7.650 -9.839 1.00 94.25 95 ALA A CA 1
ATOM 748 C C . ALA A 1 95 ? 2.250 -8.196 -8.532 1.00 94.25 95 ALA A C 1
ATOM 750 O O . ALA A 1 95 ? 1.198 -7.726 -8.113 1.00 94.25 95 ALA A O 1
ATOM 751 N N . GLU A 1 96 ? 2.960 -9.086 -7.835 1.00 96.25 96 GLU A N 1
ATOM 752 C CA . GLU A 1 96 ? 2.546 -9.630 -6.532 1.00 96.25 96 GLU A CA 1
ATOM 753 C C . GLU A 1 96 ? 2.367 -8.518 -5.482 1.00 96.25 96 GLU A C 1
ATOM 755 O O . GLU A 1 96 ? 1.332 -8.433 -4.823 1.00 96.25 96 GLU A O 1
ATOM 760 N N . MET A 1 97 ? 3.328 -7.594 -5.373 1.00 97.06 97 MET A N 1
ATOM 761 C CA . MET A 1 97 ? 3.222 -6.444 -4.465 1.00 97.06 97 MET A CA 1
ATOM 762 C C . MET A 1 97 ? 2.071 -5.503 -4.848 1.00 97.06 97 MET A C 1
ATOM 764 O O . MET A 1 97 ? 1.476 -4.855 -3.984 1.00 97.06 97 MET A O 1
ATOM 768 N N . ARG A 1 98 ? 1.747 -5.390 -6.141 1.00 96.81 98 ARG A N 1
ATOM 769 C CA . ARG A 1 98 ? 0.612 -4.589 -6.603 1.00 96.81 98 ARG A CA 1
ATOM 770 C C . ARG A 1 98 ? -0.718 -5.251 -6.250 1.00 96.81 98 ARG A C 1
ATOM 772 O O . ARG A 1 98 ? -1.623 -4.553 -5.795 1.00 96.81 98 ARG A O 1
ATOM 779 N N . GLU A 1 99 ? -0.824 -6.565 -6.397 1.00 97.94 99 GLU A N 1
ATOM 780 C CA . GLU A 1 99 ? -1.989 -7.337 -5.956 1.00 97.94 99 GLU A CA 1
ATOM 781 C C . GLU A 1 99 ? -2.195 -7.234 -4.440 1.00 97.94 99 GLU A C 1
ATOM 783 O O . GLU A 1 99 ? -3.310 -6.962 -3.992 1.00 97.94 99 GLU A O 1
ATOM 788 N N . GLU A 1 100 ? -1.123 -7.354 -3.649 1.00 98.31 100 GLU A N 1
ATOM 789 C CA . GLU A 1 100 ? -1.180 -7.166 -2.194 1.00 98.31 100 GLU A CA 1
ATOM 790 C C . GLU A 1 100 ? -1.683 -5.763 -1.832 1.00 98.31 100 GLU A C 1
ATOM 792 O O . GLU A 1 100 ? -2.540 -5.599 -0.960 1.00 98.31 100 GLU A O 1
ATOM 797 N N . TRP A 1 101 ? -1.207 -4.733 -2.534 1.00 97.94 101 TRP A N 1
ATOM 798 C CA . TRP A 1 101 ? -1.697 -3.375 -2.330 1.00 97.94 101 TRP A CA 1
ATOM 799 C C . TRP A 1 101 ? -3.204 -3.285 -2.633 1.00 97.94 101 TRP A C 1
ATOM 801 O O . TRP A 1 101 ? -3.960 -2.768 -1.807 1.00 97.94 101 TRP A O 1
ATOM 811 N N . LEU A 1 102 ? -3.676 -3.831 -3.756 1.00 97.88 102 LEU A N 1
ATOM 812 C CA . LEU A 1 102 ? -5.107 -3.840 -4.085 1.00 97.88 102 LEU A CA 1
ATOM 813 C C . LEU A 1 102 ? -5.952 -4.582 -3.034 1.00 97.88 102 LEU A C 1
ATOM 815 O O . LEU A 1 102 ? -7.063 -4.149 -2.726 1.00 97.88 102 LEU A O 1
ATOM 819 N N . ASP A 1 103 ? -5.451 -5.675 -2.454 1.00 98.38 103 ASP A N 1
ATOM 820 C CA . ASP A 1 103 ? -6.118 -6.361 -1.340 1.00 98.38 103 ASP A CA 1
ATOM 821 C C . ASP A 1 103 ? -6.216 -5.483 -0.088 1.00 98.38 103 ASP A C 1
ATOM 823 O O . ASP A 1 103 ? -7.293 -5.347 0.499 1.00 98.38 103 ASP A O 1
ATOM 827 N N . LEU A 1 104 ? -5.116 -4.829 0.292 1.00 98.25 104 LEU A N 1
ATOM 828 C CA . LEU A 1 104 ? -5.095 -3.921 1.434 1.00 98.25 104 LEU A CA 1
ATOM 829 C C . LEU A 1 104 ? -6.070 -2.754 1.249 1.00 98.25 104 LEU A C 1
ATOM 831 O O . LEU A 1 104 ? -6.802 -2.435 2.186 1.00 98.25 104 LEU A O 1
ATOM 835 N N . ASP A 1 105 ? -6.115 -2.144 0.061 1.00 97.44 105 ASP A N 1
ATOM 836 C CA . ASP A 1 105 ? -7.062 -1.065 -0.239 1.00 97.44 105 ASP A CA 1
ATOM 837 C C . ASP A 1 105 ? -8.515 -1.556 -0.122 1.00 97.44 105 ASP A C 1
ATOM 839 O O . ASP A 1 105 ? -9.296 -0.944 0.610 1.00 97.44 105 ASP A O 1
ATOM 843 N N . ARG A 1 106 ? -8.858 -2.715 -0.707 1.00 98.06 106 ARG A N 1
ATOM 844 C CA . ARG A 1 106 ? -10.207 -3.303 -0.585 1.00 98.06 106 ARG A CA 1
ATOM 845 C C . ARG A 1 106 ? -10.613 -3.567 0.866 1.00 98.06 106 ARG A C 1
ATOM 847 O O . ARG A 1 106 ? -11.753 -3.308 1.246 1.00 98.06 106 ARG A O 1
ATOM 854 N N . ARG A 1 107 ? -9.698 -4.085 1.688 1.00 97.94 107 ARG A N 1
ATOM 855 C CA . ARG A 1 107 ? -9.972 -4.403 3.101 1.00 97.94 107 ARG A CA 1
ATOM 856 C C . ARG A 1 107 ? -10.111 -3.158 3.967 1.00 97.94 107 ARG A C 1
ATOM 858 O O . ARG A 1 107 ? -10.939 -3.149 4.871 1.00 97.94 107 ARG A O 1
ATOM 865 N N . ILE A 1 108 ? -9.318 -2.120 3.702 1.00 97.44 108 ILE A N 1
ATOM 866 C CA . ILE A 1 108 ? -9.457 -0.826 4.382 1.00 97.44 108 ILE A CA 1
ATOM 867 C C . ILE A 1 108 ? -10.813 -0.209 4.036 1.00 97.44 108 ILE A C 1
ATOM 869 O O . ILE A 1 108 ? -11.530 0.195 4.942 1.00 97.44 108 ILE A O 1
ATOM 873 N N . GLU A 1 109 ? -11.193 -0.205 2.757 1.00 96.75 109 GLU A N 1
ATOM 874 C CA . GLU A 1 109 ? -12.489 0.319 2.314 1.00 96.75 109 GLU A CA 1
ATOM 875 C C . GLU A 1 109 ? -13.677 -0.462 2.879 1.00 96.75 109 GLU A C 1
ATOM 877 O O . GLU A 1 109 ? -14.720 0.125 3.142 1.00 96.75 109 GLU A O 1
ATOM 882 N N . ALA A 1 110 ? -13.543 -1.777 3.067 1.00 95.69 110 ALA A N 1
ATOM 883 C CA . ALA A 1 110 ? -14.573 -2.573 3.727 1.00 95.69 110 ALA A CA 1
ATOM 884 C C . ALA A 1 110 ? -14.775 -2.133 5.183 1.00 95.69 110 ALA A C 1
ATOM 886 O O . ALA A 1 110 ? -15.909 -1.925 5.588 1.00 95.69 110 ALA A O 1
ATOM 887 N N . LEU A 1 111 ? -13.687 -1.916 5.929 1.00 93.88 111 LEU A N 1
ATOM 888 C CA . LEU A 1 111 ? -13.744 -1.436 7.315 1.00 93.88 111 LEU A CA 1
ATOM 889 C C . LEU A 1 111 ? -14.171 0.033 7.441 1.00 93.88 111 LEU A C 1
ATOM 891 O O . LEU A 1 111 ? -14.615 0.427 8.508 1.00 93.88 111 LEU A O 1
ATOM 895 N N . ASP A 1 112 ? -14.002 0.846 6.395 1.00 90.75 112 ASP A N 1
ATOM 896 C CA . ASP A 1 112 ? -14.481 2.237 6.355 1.00 90.75 112 ASP A CA 1
ATOM 897 C C . ASP A 1 112 ? -16.003 2.338 6.142 1.00 90.75 112 ASP A C 1
ATOM 899 O O . ASP A 1 112 ? -16.566 3.420 6.303 1.00 90.75 112 ASP A O 1
ATOM 903 N N . ARG A 1 113 ? -16.657 1.243 5.730 1.00 89.31 113 ARG A N 1
ATOM 904 C CA . ARG A 1 113 ? -18.108 1.175 5.489 1.00 89.31 113 ARG A CA 1
ATOM 905 C C . ARG A 1 113 ? -18.906 0.561 6.642 1.00 89.31 113 ARG A C 1
ATOM 907 O O . ARG A 1 113 ? -20.131 0.611 6.571 1.00 89.31 113 ARG A O 1
ATOM 914 N N . GLU A 1 114 ? -18.226 -0.026 7.624 1.00 75.75 114 GLU A N 1
ATOM 915 C CA . GLU A 1 114 ? -18.811 -0.456 8.906 1.00 75.75 114 GLU A CA 1
ATOM 916 C C . GLU A 1 114 ? -19.007 0.758 9.822 1.00 75.75 114 GLU A C 1
ATOM 918 O O . GLU A 1 114 ? -20.101 0.883 10.412 1.00 75.75 114 GLU A O 1
#

Foldseek 3Di:
DDPPVVVVVVVVVLVPDPPNPPPPDQDPVSVVLVVLVVVLVVLVVVLVVLLVVLQVVCVVVVHHFDDDDVRSLVVLVVCLVDPVNDDDDVNVVSVVSNVVNVVSVVVSVVSVVD

Radius of gyration: 24.03 Å; Cα contacts (8 Å, |Δi|>4): 45; chains: 1; bounding box: 38×24×71 Å